Protein AF-A0A1F8KII4-F1 (afdb_monomer)

Mean predicted aligned error: 7.53 Å

Structure (mmCIF, N/CA/C/O backbone):
data_AF-A0A1F8KII4-F1
#
_entry.id   AF-A0A1F8KII4-F1
#
loop_
_atom_site.group_PDB
_atom_site.id
_atom_site.type_symbol
_atom_site.label_atom_id
_atom_site.label_alt_id
_atom_site.label_comp_id
_atom_site.label_asym_id
_atom_site.label_entity_id
_atom_site.label_seq_id
_atom_site.pdbx_PDB_ins_code
_atom_site.Cartn_x
_atom_site.Cartn_y
_atom_site.Cartn_z
_atom_site.occupancy
_atom_site.B_iso_or_equiv
_atom_site.auth_seq_id
_atom_site.auth_comp_id
_atom_site.auth_asym_id
_atom_site.auth_atom_id
_atom_site.pdbx_PDB_model_num
ATOM 1 N N . MET A 1 1 ? 30.057 -8.972 -18.569 1.00 64.25 1 MET A N 1
ATOM 2 C CA . MET A 1 1 ? 29.918 -8.103 -17.374 1.00 64.25 1 MET A CA 1
ATOM 3 C C . MET A 1 1 ? 29.008 -6.895 -17.615 1.00 64.25 1 MET A C 1
ATOM 5 O O . MET A 1 1 ? 28.007 -6.794 -16.924 1.00 64.25 1 MET A O 1
ATOM 9 N N . LYS A 1 2 ? 29.261 -6.031 -18.614 1.00 75.44 2 LYS A N 1
ATOM 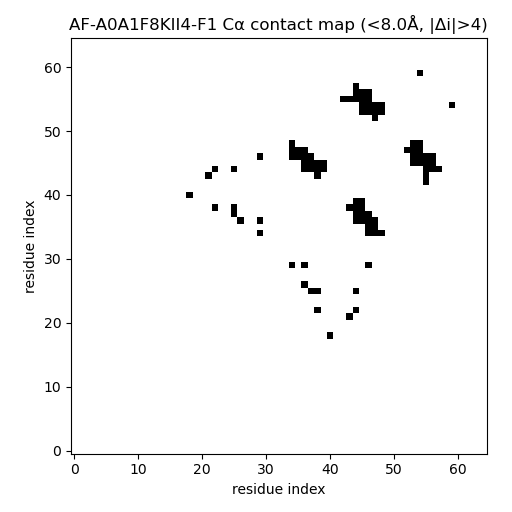10 C CA . LYS A 1 2 ? 28.432 -4.826 -18.873 1.00 75.44 2 LYS A CA 1
ATOM 11 C C . LYS A 1 2 ? 26.944 -5.113 -19.169 1.00 75.44 2 LYS A C 1
ATOM 13 O O . LYS A 1 2 ? 26.084 -4.421 -18.648 1.00 75.44 2 LYS A O 1
ATOM 18 N N . ALA A 1 3 ? 26.636 -6.166 -19.932 1.00 81.00 3 ALA A N 1
ATOM 19 C CA . ALA A 1 3 ? 25.251 -6.540 -20.258 1.00 81.00 3 ALA A CA 1
ATOM 20 C C . ALA A 1 3 ? 24.442 -7.037 -19.043 1.00 81.00 3 ALA A C 1
ATOM 22 O O . ALA A 1 3 ? 23.263 -6.731 -18.922 1.00 81.00 3 ALA A O 1
ATOM 23 N N . ILE A 1 4 ? 25.089 -7.747 -18.112 1.00 87.00 4 ILE A N 1
ATOM 24 C CA . ILE A 1 4 ? 24.461 -8.223 -16.866 1.00 87.00 4 ILE A CA 1
ATOM 25 C C . ILE A 1 4 ? 24.121 -7.031 -15.967 1.00 87.00 4 ILE A C 1
ATOM 27 O O . ILE A 1 4 ? 23.049 -6.990 -15.372 1.00 87.00 4 ILE A O 1
ATOM 31 N N . LEU A 1 5 ? 25.008 -6.032 -15.917 1.00 86.75 5 LEU A N 1
ATOM 32 C CA . LEU A 1 5 ? 24.773 -4.805 -15.162 1.00 86.75 5 LEU A CA 1
ATOM 33 C C . LEU A 1 5 ? 23.561 -4.033 -15.710 1.00 86.75 5 LEU A C 1
ATOM 35 O O . LEU A 1 5 ? 22.696 -3.626 -14.943 1.00 86.75 5 LEU A O 1
ATOM 39 N N . LEU A 1 6 ? 23.468 -3.887 -17.038 1.00 87.31 6 LEU A N 1
ATOM 40 C CA . LEU A 1 6 ? 22.331 -3.231 -17.695 1.00 87.31 6 LEU A CA 1
ATOM 41 C C . LEU A 1 6 ? 21.017 -3.983 -17.459 1.00 87.31 6 LEU A C 1
ATOM 43 O O . LEU A 1 6 ? 19.994 -3.355 -17.199 1.00 87.31 6 LEU A O 1
ATOM 47 N N . PHE A 1 7 ? 21.052 -5.316 -17.493 1.00 90.06 7 PHE A N 1
ATOM 48 C CA . PHE A 1 7 ? 19.888 -6.144 -17.189 1.00 90.06 7 PHE A CA 1
ATOM 49 C C . PHE A 1 7 ? 19.407 -5.948 -15.744 1.00 90.06 7 PHE A C 1
ATOM 51 O O . PHE A 1 7 ? 18.225 -5.695 -15.523 1.00 90.06 7 PHE A O 1
ATOM 58 N N . LEU A 1 8 ? 20.316 -5.989 -14.764 1.00 88.94 8 LEU A N 1
ATOM 59 C CA . LEU A 1 8 ? 19.975 -5.779 -13.353 1.00 88.94 8 LEU A CA 1
ATOM 60 C C . LEU A 1 8 ? 19.383 -4.389 -13.099 1.00 88.94 8 LEU A C 1
ATOM 62 O O . LEU A 1 8 ? 18.383 -4.277 -12.393 1.00 88.94 8 LEU A O 1
ATOM 66 N N . VAL A 1 9 ? 19.953 -3.343 -13.707 1.00 89.31 9 VAL A N 1
ATOM 67 C CA . VAL A 1 9 ? 19.415 -1.976 -13.617 1.00 89.31 9 VAL A CA 1
ATOM 68 C C . VAL A 1 9 ? 18.021 -1.893 -14.244 1.00 89.31 9 VAL A C 1
ATOM 70 O O . VAL A 1 9 ? 17.121 -1.310 -13.644 1.00 89.31 9 VAL A O 1
ATOM 73 N N . GLY A 1 10 ? 17.812 -2.522 -15.404 1.00 88.06 10 GLY A N 1
ATOM 74 C CA . GLY A 1 10 ? 16.501 -2.578 -16.053 1.00 88.06 10 GLY A CA 1
ATOM 75 C C . GLY A 1 10 ? 15.434 -3.242 -15.178 1.00 88.06 10 GLY A C 1
ATOM 76 O O . GLY A 1 10 ? 14.345 -2.696 -15.015 1.00 88.06 10 GLY A O 1
ATOM 77 N N . VAL A 1 11 ? 15.760 -4.374 -14.545 1.00 87.38 11 VAL A N 1
ATOM 78 C CA . VAL A 1 11 ? 14.851 -5.067 -13.614 1.00 87.38 11 VAL A CA 1
ATOM 79 C C . VAL A 1 11 ? 14.519 -4.191 -12.402 1.00 87.38 11 VAL A C 1
ATOM 81 O O . VAL A 1 11 ? 13.360 -4.122 -11.998 1.00 87.38 11 VAL A O 1
ATOM 84 N N . LEU A 1 12 ? 15.506 -3.480 -11.854 1.00 85.44 12 LEU A N 1
ATOM 85 C CA . LEU A 1 12 ? 15.323 -2.574 -10.714 1.00 85.44 12 LEU A CA 1
ATOM 86 C C . LEU A 1 12 ? 14.378 -1.411 -11.042 1.00 85.44 12 LEU A C 1
ATOM 88 O O . LEU A 1 12 ? 13.519 -1.061 -10.229 1.00 85.44 12 LEU A O 1
ATOM 92 N N . ILE A 1 13 ? 14.504 -0.843 -12.244 1.00 85.62 13 ILE A N 1
ATOM 93 C CA . ILE A 1 13 ? 13.620 0.223 -12.735 1.00 85.62 13 ILE A CA 1
ATOM 94 C C . ILE A 1 13 ? 12.187 -0.299 -12.897 1.00 85.62 13 ILE A C 1
ATOM 96 O O . ILE A 1 13 ? 11.243 0.338 -12.436 1.00 85.62 13 ILE A O 1
ATOM 100 N N . LEU A 1 14 ? 12.005 -1.482 -13.489 1.00 84.50 14 LEU A N 1
ATOM 101 C CA . LEU A 1 14 ? 10.674 -2.078 -13.649 1.00 84.50 14 LEU A CA 1
ATOM 102 C C . LEU A 1 14 ? 10.009 -2.368 -12.295 1.00 84.50 14 LEU A C 1
ATOM 104 O O . LEU A 1 14 ? 8.827 -2.071 -12.113 1.00 84.50 14 LEU A O 1
ATOM 108 N N . PHE A 1 15 ? 10.772 -2.877 -11.325 1.00 82.88 15 PHE A N 1
ATOM 109 C CA . PHE A 1 15 ? 10.284 -3.107 -9.963 1.00 82.88 15 PHE A CA 1
ATOM 110 C C . PHE A 1 15 ? 9.846 -1.814 -9.270 1.00 82.88 15 PHE A C 1
ATOM 112 O O . PHE A 1 15 ? 8.805 -1.781 -8.613 1.00 82.88 15 PHE A O 1
ATOM 119 N N . SER A 1 16 ? 10.620 -0.740 -9.428 1.00 80.38 16 SER A N 1
ATOM 120 C CA . SER A 1 16 ? 10.294 0.550 -8.816 1.00 80.38 16 SER A CA 1
ATOM 121 C C . SER A 1 16 ? 9.073 1.195 -9.472 1.00 80.38 16 SER A C 1
ATOM 123 O O . SER A 1 16 ? 8.191 1.662 -8.756 1.00 80.38 16 SER A O 1
ATOM 125 N N . ILE A 1 17 ? 8.930 1.132 -10.798 1.00 82.75 17 ILE A N 1
ATOM 126 C CA . ILE A 1 17 ? 7.708 1.591 -11.481 1.00 82.75 17 ILE A CA 1
ATOM 127 C C . ILE A 1 17 ? 6.478 0.817 -1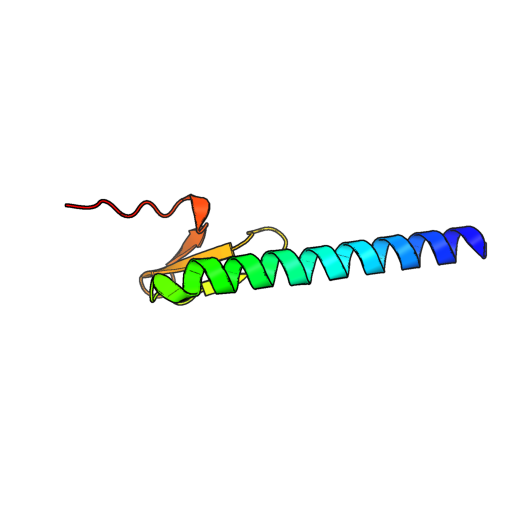0.981 1.00 82.75 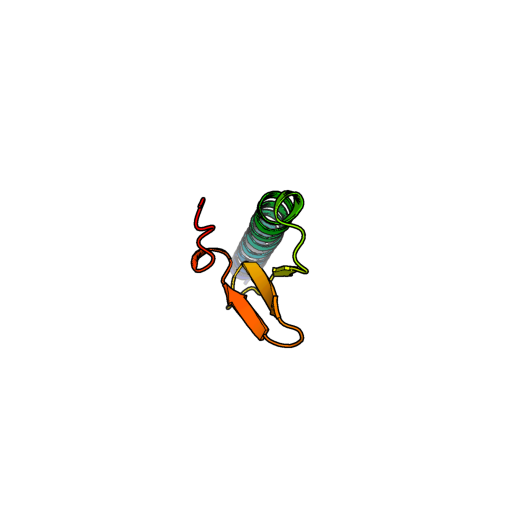17 ILE A C 1
ATOM 129 O O . ILE A 1 17 ? 5.479 1.432 -10.603 1.00 82.75 17 ILE A O 1
ATOM 133 N N . GLY A 1 18 ? 6.562 -0.516 -10.908 1.00 80.94 18 GLY A N 1
ATOM 134 C CA . GLY A 1 18 ? 5.472 -1.350 -10.393 1.00 80.94 18 GLY A CA 1
ATOM 135 C C . GLY A 1 18 ? 5.077 -0.996 -8.955 1.00 80.94 18 GLY A C 1
ATOM 136 O O . GLY A 1 18 ? 3.890 -0.967 -8.629 1.00 80.94 18 GLY A O 1
ATOM 137 N N . TYR A 1 19 ? 6.051 -0.652 -8.108 1.00 82.12 19 TYR A N 1
ATOM 138 C CA . TYR A 1 19 ? 5.801 -0.183 -6.745 1.00 82.12 19 TYR A CA 1
ATOM 139 C C . TYR A 1 19 ? 4.970 1.107 -6.710 1.00 82.12 19 TYR A C 1
ATOM 141 O O . TYR A 1 19 ? 3.960 1.168 -6.006 1.00 82.12 19 TYR A O 1
ATOM 149 N N . TYR A 1 20 ? 5.360 2.126 -7.482 1.00 82.00 20 TYR A N 1
ATOM 150 C CA . TYR A 1 20 ? 4.652 3.411 -7.497 1.00 82.00 20 TYR A CA 1
ATOM 151 C C . TYR A 1 20 ? 3.235 3.295 -8.057 1.00 82.00 20 TYR A C 1
ATOM 153 O O . TYR A 1 20 ? 2.323 3.916 -7.515 1.00 82.00 20 TYR A O 1
ATOM 161 N N . ILE A 1 21 ? 3.034 2.477 -9.095 1.00 83.56 21 ILE A N 1
ATOM 162 C CA . ILE A 1 21 ? 1.703 2.244 -9.669 1.00 83.56 21 ILE A CA 1
ATOM 163 C C . ILE A 1 21 ? 0.787 1.591 -8.631 1.00 83.56 21 ILE A C 1
ATOM 165 O O . ILE A 1 21 ? -0.299 2.102 -8.367 1.00 83.56 21 ILE A O 1
ATOM 169 N N . ASN A 1 22 ? 1.230 0.504 -7.996 1.00 82.81 22 ASN A N 1
ATOM 170 C CA . ASN A 1 22 ? 0.415 -0.199 -7.003 1.00 82.81 22 ASN A CA 1
ATOM 171 C C . ASN A 1 22 ? 0.111 0.671 -5.778 1.00 82.81 22 ASN A C 1
ATOM 173 O O . ASN A 1 22 ? -1.006 0.630 -5.257 1.00 82.81 22 ASN A O 1
ATOM 177 N N . LYS A 1 23 ? 1.068 1.503 -5.352 1.00 83.56 23 LYS A N 1
ATOM 178 C CA . LYS A 1 23 ? 0.833 2.488 -4.297 1.00 83.56 23 LYS A CA 1
ATOM 179 C C . LYS A 1 23 ? -0.212 3.527 -4.716 1.00 83.56 23 LYS A C 1
ATOM 181 O O . LYS A 1 23 ? -1.142 3.769 -3.959 1.00 83.56 23 LYS A O 1
ATOM 186 N N . GLY A 1 24 ? -0.105 4.091 -5.920 1.00 83.69 24 GLY A N 1
ATOM 187 C CA . GLY A 1 24 ? -1.078 5.067 -6.422 1.00 83.69 24 GLY A CA 1
ATOM 188 C C . GLY A 1 24 ? -2.489 4.488 -6.553 1.00 83.69 24 GLY A C 1
ATOM 189 O O . GLY A 1 24 ? -3.462 5.152 -6.214 1.00 83.69 24 GLY A O 1
ATOM 190 N N . VAL A 1 25 ? -2.609 3.224 -6.973 1.00 84.81 25 VAL 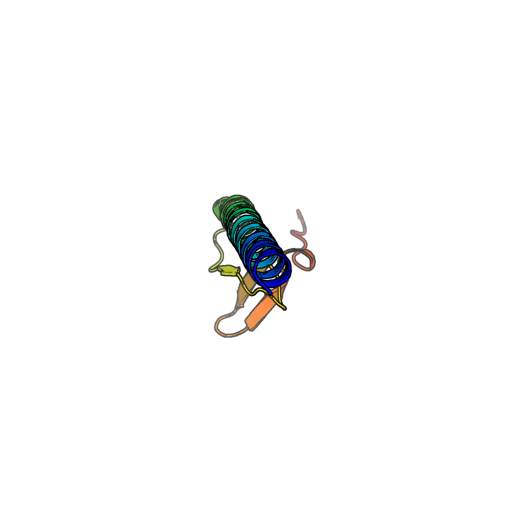A N 1
ATOM 191 C CA . VAL A 1 25 ? -3.894 2.506 -6.999 1.00 84.81 25 VAL A CA 1
ATOM 192 C C . VAL A 1 25 ? -4.443 2.300 -5.587 1.00 84.81 25 VAL A C 1
ATOM 194 O O . VAL A 1 25 ? -5.646 2.441 -5.387 1.00 84.81 25 VAL A O 1
ATOM 197 N N . CYS A 1 26 ? -3.585 1.982 -4.613 1.00 85.56 26 CYS A N 1
ATOM 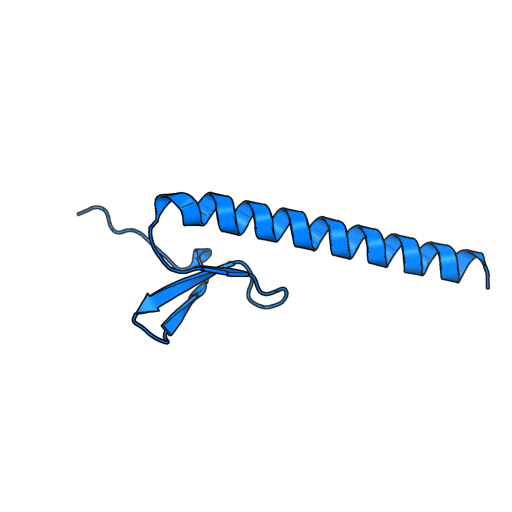198 C CA . CYS A 1 26 ? -3.980 1.884 -3.208 1.00 85.56 26 CYS A CA 1
ATOM 199 C C . CYS A 1 26 ? -4.544 3.217 -2.709 1.00 85.56 26 CYS A C 1
ATOM 201 O O . CYS A 1 26 ? -5.695 3.247 -2.290 1.00 85.56 26 CYS A O 1
ATOM 203 N N . ASP A 1 27 ? -3.782 4.306 -2.861 1.00 85.00 27 ASP A N 1
ATOM 204 C CA . ASP A 1 27 ? -4.187 5.654 -2.448 1.00 85.00 27 ASP A CA 1
ATOM 205 C C . ASP A 1 27 ? -5.515 6.074 -3.108 1.00 85.00 27 ASP A C 1
ATOM 207 O O . ASP A 1 27 ? -6.397 6.614 -2.445 1.00 85.00 27 ASP A O 1
ATOM 211 N N . ALA A 1 28 ? -5.693 5.780 -4.402 1.00 85.06 28 ALA A N 1
ATOM 212 C CA . ALA A 1 28 ? -6.921 6.095 -5.129 1.00 85.06 28 ALA A CA 1
ATOM 213 C C . ALA A 1 28 ? -8.128 5.284 -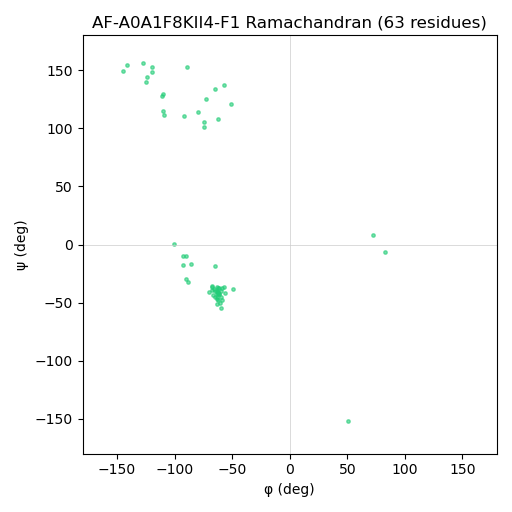4.634 1.00 85.06 28 ALA A C 1
ATOM 215 O O . ALA A 1 28 ? -9.205 5.845 -4.456 1.00 85.06 28 ALA A O 1
ATOM 216 N N . LYS A 1 29 ? -7.965 3.976 -4.390 1.00 82.44 29 LYS A N 1
ATOM 217 C CA . LYS A 1 29 ? -9.058 3.130 -3.889 1.00 82.44 29 LYS A CA 1
ATOM 218 C C . LYS A 1 29 ? -9.457 3.494 -2.461 1.00 82.44 29 LYS A C 1
ATOM 220 O O . LYS A 1 29 ? -10.631 3.388 -2.131 1.00 82.44 29 LYS A O 1
ATOM 225 N N . THR A 1 30 ? -8.500 3.872 -1.614 1.00 84.31 30 THR A N 1
ATOM 226 C CA . THR A 1 30 ? -8.760 4.189 -0.202 1.00 84.31 30 THR A CA 1
ATOM 227 C C . THR A 1 30 ? -9.201 5.630 0.027 1.00 84.31 30 THR A C 1
ATOM 229 O O . THR A 1 30 ? -9.800 5.900 1.068 1.00 84.31 30 THR A O 1
ATOM 232 N N . SER A 1 31 ? -8.982 6.525 -0.946 1.00 81.31 31 SER A N 1
ATOM 233 C CA . SER A 1 31 ? -9.384 7.939 -0.904 1.00 81.31 31 SER A CA 1
ATOM 234 C C . SER A 1 31 ? -10.850 8.142 -0.499 1.00 81.31 31 SER A C 1
ATOM 236 O O . SER A 1 31 ? -11.147 9.052 0.271 1.00 81.31 31 SER A O 1
ATOM 238 N N . ASP A 1 32 ? -11.757 7.279 -0.964 1.00 77.56 32 ASP A N 1
ATOM 239 C CA . ASP A 1 32 ? -13.202 7.428 -0.732 1.00 77.56 32 ASP A CA 1
ATOM 240 C C . ASP A 1 32 ? -13.717 6.677 0.511 1.00 77.56 32 ASP A C 1
ATOM 242 O O . ASP A 1 32 ? -14.863 6.859 0.916 1.00 77.56 32 ASP A O 1
ATOM 246 N N . ILE A 1 33 ? -12.892 5.825 1.133 1.00 77.56 33 ILE A N 1
ATOM 247 C CA . ILE A 1 33 ? -13.326 4.909 2.206 1.00 77.56 33 ILE A CA 1
ATOM 248 C C . ILE A 1 33 ? -13.132 5.528 3.604 1.00 77.56 33 ILE A C 1
ATOM 250 O O . ILE A 1 33 ? -13.717 5.064 4.579 1.00 77.56 33 ILE A O 1
ATOM 254 N N . GLY A 1 34 ? -12.316 6.583 3.724 1.00 80.25 34 GLY A N 1
ATOM 255 C CA . GLY A 1 34 ? -12.123 7.326 4.978 1.00 80.25 34 GLY A CA 1
ATOM 256 C C . GLY A 1 34 ? -11.315 6.600 6.065 1.00 80.25 34 GLY A C 1
ATOM 257 O O . GLY A 1 34 ? -11.231 7.095 7.188 1.00 80.25 34 GLY A O 1
ATOM 258 N N . PHE A 1 35 ? -10.707 5.452 5.756 1.00 84.12 35 PHE A N 1
ATOM 259 C CA . PHE A 1 35 ? -9.802 4.740 6.662 1.00 84.12 35 PHE A CA 1
ATOM 260 C C . PHE A 1 35 ? -8.355 5.202 6.489 1.00 84.12 35 PHE A C 1
ATOM 262 O O . PHE A 1 35 ? -7.939 5.586 5.396 1.00 84.12 35 PHE A O 1
ATOM 269 N N . ALA A 1 36 ? -7.554 5.090 7.552 1.00 86.81 36 ALA A N 1
ATOM 270 C CA . ALA A 1 36 ? -6.107 5.169 7.405 1.00 86.81 36 ALA A CA 1
ATOM 271 C C . ALA A 1 36 ? -5.625 3.975 6.567 1.00 86.81 36 ALA A C 1
ATOM 273 O O . ALA A 1 36 ? -6.027 2.833 6.803 1.00 86.81 36 ALA A O 1
ATOM 274 N N . HIS A 1 37 ? -4.763 4.224 5.584 1.00 88.94 37 HIS A N 1
ATOM 275 C CA . HIS A 1 37 ? -4.243 3.183 4.702 1.00 88.94 37 HIS A CA 1
ATOM 276 C C . HIS A 1 37 ? -2.720 3.185 4.648 1.00 88.94 37 HIS A C 1
ATOM 278 O O . HIS A 1 37 ? -2.050 4.183 4.916 1.00 88.94 37 HIS A O 1
ATOM 284 N N . ARG A 1 38 ? -2.160 2.031 4.292 1.00 88.75 38 ARG A N 1
ATOM 285 C CA . ARG A 1 38 ? -0.727 1.852 4.068 1.00 88.75 38 ARG A CA 1
ATOM 286 C C . ARG A 1 38 ? -0.489 0.866 2.936 1.00 88.75 38 ARG A C 1
ATOM 288 O O . ARG A 1 38 ? -1.253 -0.074 2.741 1.00 88.75 38 ARG A O 1
ATOM 295 N N . PHE A 1 39 ? 0.611 1.058 2.221 1.00 85.38 39 PHE A N 1
ATOM 296 C CA . PHE A 1 39 ? 1.038 0.160 1.157 1.00 85.38 39 PHE A CA 1
ATOM 297 C C . PHE A 1 39 ? 2.295 -0.605 1.578 1.00 85.38 39 PHE A C 1
ATOM 299 O O . PHE A 1 39 ? 3.274 -0.001 2.019 1.00 85.38 39 PHE A O 1
ATOM 306 N N . SER A 1 40 ? 2.275 -1.929 1.430 1.00 81.75 40 SER A N 1
ATOM 307 C CA . SER A 1 40 ? 3.430 -2.806 1.639 1.00 81.75 40 SER A CA 1
ATOM 308 C C . SER A 1 40 ? 3.678 -3.652 0.39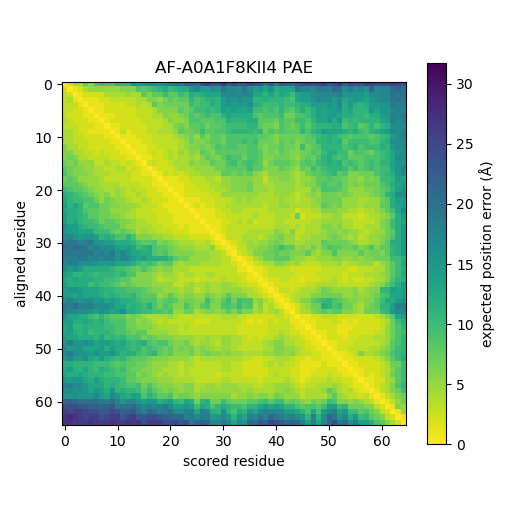5 1.00 81.75 40 SER A C 1
ATOM 310 O O . SER A 1 40 ? 2.740 -4.174 -0.194 1.00 81.75 40 SER A O 1
ATOM 312 N N . ILE A 1 41 ? 4.945 -3.852 0.023 1.00 72.50 41 ILE A N 1
ATOM 313 C CA . ILE A 1 41 ? 5.326 -4.663 -1.149 1.00 72.50 41 ILE A CA 1
ATOM 314 C C . ILE A 1 41 ? 4.863 -6.118 -1.004 1.00 72.50 41 ILE A C 1
ATOM 316 O O . ILE A 1 41 ? 4.450 -6.731 -1.980 1.00 72.50 41 ILE A O 1
ATOM 320 N N . MET A 1 42 ? 4.922 -6.670 0.212 1.00 74.12 42 MET A N 1
ATOM 321 C CA . MET A 1 42 ? 4.472 -8.040 0.500 1.00 74.12 42 MET A CA 1
ATOM 322 C C . MET A 1 42 ? 2.994 -8.117 0.893 1.00 74.12 42 MET A C 1
ATOM 324 O O . MET A 1 42 ? 2.363 -9.145 0.682 1.00 74.12 42 MET A O 1
ATOM 328 N N . GLY A 1 43 ? 2.459 -7.063 1.513 1.00 69.31 43 GLY A N 1
ATOM 329 C CA . GLY A 1 43 ? 1.105 -7.050 2.078 1.00 69.31 43 GLY A CA 1
ATOM 330 C C . GLY A 1 43 ? 0.056 -6.353 1.214 1.00 69.31 43 GLY A C 1
ATOM 331 O O . GLY A 1 43 ? -1.094 -6.272 1.642 1.00 69.31 43 GLY A O 1
ATOM 332 N N . ASN A 1 44 ? 0.453 -5.836 0.046 1.00 83.62 44 ASN A N 1
ATOM 333 C CA . ASN A 1 44 ? -0.328 -4.954 -0.821 1.00 83.62 44 ASN A CA 1
ATOM 334 C C . ASN A 1 44 ? -0.924 -3.754 -0.058 1.00 83.62 44 ASN A C 1
ATOM 336 O O . ASN A 1 44 ? -0.336 -3.247 0.904 1.00 83.62 44 ASN A O 1
ATOM 340 N N . CYS A 1 45 ? -2.058 -3.247 -0.541 1.00 89.00 45 CYS A N 1
ATOM 341 C CA . CYS A 1 45 ? -2.812 -2.171 0.083 1.00 89.00 45 CYS A CA 1
ATOM 342 C C . CYS A 1 45 ? -3.524 -2.685 1.337 1.00 89.00 45 CYS A C 1
ATOM 344 O O . CYS A 1 45 ? -4.282 -3.654 1.270 1.00 89.00 45 CYS A O 1
ATOM 346 N N . GLN A 1 46 ? -3.293 -2.033 2.471 1.00 90.56 46 GLN A N 1
ATOM 347 C CA . GLN A 1 46 ? -3.909 -2.362 3.750 1.00 90.56 46 GLN A CA 1
ATOM 348 C C . GLN A 1 46 ? -4.630 -1.142 4.304 1.00 90.56 46 GLN A C 1
ATOM 350 O O . GLN A 1 46 ? -4.135 -0.021 4.183 1.00 90.56 46 GLN A O 1
ATOM 355 N N . ILE A 1 47 ? -5.761 -1.377 4.954 1.00 90.44 47 ILE A N 1
ATOM 356 C CA . ILE A 1 47 ? -6.537 -0.351 5.644 1.00 90.44 47 ILE A CA 1
ATOM 357 C C . ILE A 1 47 ? -6.653 -0.689 7.125 1.00 90.44 47 ILE A C 1
ATOM 359 O O . ILE A 1 47 ? -6.664 -1.861 7.513 1.00 90.44 47 ILE A O 1
ATOM 363 N N . GLU A 1 48 ? -6.724 0.342 7.950 1.00 90.94 48 GLU A N 1
ATOM 364 C CA . GLU A 1 48 ? -6.939 0.225 9.384 1.00 90.94 48 GLU A CA 1
ATOM 365 C C . GLU A 1 48 ? -8.436 0.290 9.685 1.00 90.94 48 GLU A C 1
ATOM 367 O O . GLU A 1 48 ? -9.055 1.337 9.523 1.00 90.94 48 GLU A O 1
ATOM 372 N N . ILE A 1 49 ? -9.021 -0.827 10.119 1.00 87.56 49 ILE A N 1
ATOM 373 C CA . ILE A 1 49 ? -10.456 -0.904 10.454 1.00 87.56 49 ILE A CA 1
ATOM 374 C C . ILE A 1 49 ? -10.740 -0.525 11.910 1.00 87.56 49 ILE A C 1
ATOM 376 O O . ILE A 1 49 ? -11.785 0.042 12.219 1.00 87.56 49 ILE A O 1
ATOM 380 N N . THR A 1 50 ? -9.803 -0.828 12.807 1.00 87.12 50 THR A N 1
ATOM 381 C CA . THR A 1 50 ? -9.804 -0.415 14.215 1.00 87.12 50 THR A CA 1
ATOM 382 C C . THR A 1 50 ? -8.372 -0.064 14.615 1.00 87.12 50 THR A C 1
ATOM 384 O O . THR A 1 50 ? -7.454 -0.631 14.022 1.00 87.12 50 THR A O 1
ATOM 387 N N . PRO A 1 51 ? -8.143 0.795 15.624 1.00 90.00 51 PRO A N 1
ATOM 388 C CA . PRO A 1 51 ? -6.794 1.213 16.006 1.00 90.00 51 PRO A CA 1
ATOM 389 C C . PRO A 1 51 ? -5.847 0.022 16.227 1.00 90.00 51 PRO A C 1
ATOM 391 O O . PRO A 1 51 ? -6.115 -0.852 17.052 1.00 90.00 51 PRO A O 1
ATOM 394 N N . GLY A 1 52 ? -4.757 -0.031 15.464 1.00 89.06 52 GLY A N 1
ATOM 395 C CA . GLY A 1 52 ? -3.758 -1.102 15.480 1.00 89.06 52 GLY A CA 1
ATOM 396 C C . GLY A 1 52 ? -4.097 -2.341 14.641 1.00 89.06 52 GLY A C 1
ATOM 397 O O . GLY A 1 52 ? -3.232 -3.204 14.477 1.00 89.06 52 GLY A O 1
ATOM 398 N N . HIS A 1 53 ? -5.300 -2.441 14.072 1.00 89.12 53 HIS A N 1
ATOM 399 C CA . HIS A 1 53 ? -5.745 -3.599 13.299 1.00 89.12 53 HIS A CA 1
ATOM 400 C C . HIS A 1 53 ? -5.836 -3.276 11.808 1.00 89.12 53 HIS A C 1
ATOM 402 O O 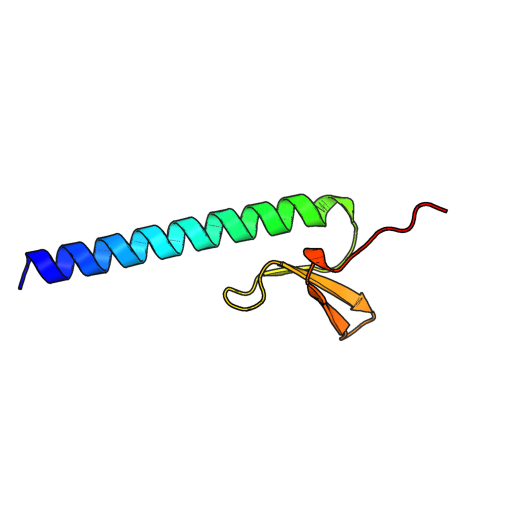. HIS A 1 53 ? -6.712 -2.544 11.347 1.00 89.12 53 HIS A O 1
ATOM 408 N N . TRP A 1 54 ? -4.928 -3.891 11.056 1.00 89.62 54 TRP A N 1
ATOM 409 C CA . TRP A 1 54 ? -4.765 -3.680 9.627 1.00 89.62 54 TRP A CA 1
ATOM 410 C C . TRP A 1 54 ? -5.193 -4.919 8.859 1.00 89.62 54 TRP A C 1
ATOM 412 O O . TRP A 1 54 ? -4.684 -6.011 9.121 1.00 89.62 54 TRP A O 1
ATOM 422 N N . ILE A 1 55 ? -6.067 -4.734 7.876 1.00 88.75 55 ILE A N 1
ATOM 423 C CA . ILE A 1 55 ? -6.488 -5.797 6.965 1.00 88.75 55 ILE A CA 1
ATOM 424 C C . ILE A 1 55 ? -6.137 -5.425 5.521 1.00 88.75 55 ILE A C 1
ATOM 426 O O . ILE A 1 55 ? -6.067 -4.238 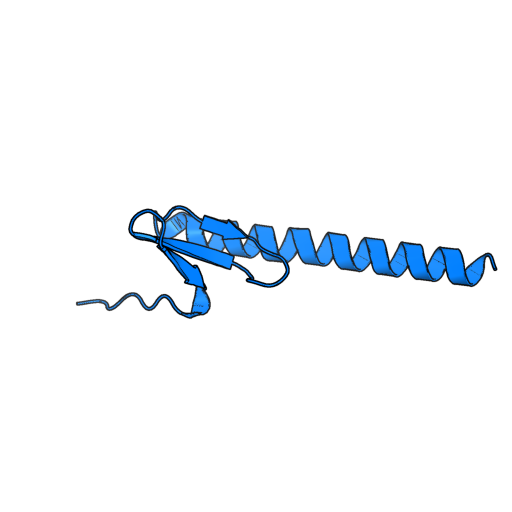5.196 1.00 88.75 55 ILE A O 1
ATOM 430 N N . PRO A 1 56 ? -5.910 -6.407 4.634 1.00 89.00 56 PRO A N 1
ATOM 431 C CA . PRO A 1 56 ? -5.826 -6.148 3.203 1.00 89.00 56 PRO A CA 1
ATOM 432 C C . PRO A 1 56 ? -7.110 -5.485 2.705 1.00 89.00 56 PRO A C 1
ATOM 434 O O . PRO A 1 56 ? -8.205 -5.920 3.065 1.00 89.00 56 PRO A O 1
ATOM 437 N N . LEU A 1 57 ? -6.980 -4.469 1.852 1.00 85.31 57 LEU A N 1
ATOM 438 C CA . LEU A 1 57 ? -8.128 -3.781 1.262 1.00 85.31 57 LEU A CA 1
ATOM 439 C C . LEU A 1 57 ? -9.043 -4.752 0.501 1.00 85.31 57 LEU A C 1
ATOM 441 O O . LEU A 1 57 ? -10.257 -4.625 0.571 1.00 85.31 57 LEU A O 1
ATOM 445 N N . ASP A 1 58 ? -8.475 -5.755 -0.171 1.00 82.44 58 ASP A N 1
ATOM 446 C CA . ASP A 1 58 ? -9.244 -6.753 -0.926 1.00 82.44 58 ASP A CA 1
ATOM 447 C C . ASP A 1 58 ? -10.138 -7.631 -0.026 1.00 82.44 58 ASP A C 1
ATOM 449 O O . ASP A 1 58 ? -11.096 -8.236 -0.503 1.00 82.44 58 ASP A O 1
ATOM 453 N N . ASN A 1 59 ? -9.853 -7.677 1.282 1.00 82.56 59 ASN A N 1
ATOM 454 C CA . ASN A 1 59 ? -10.672 -8.377 2.273 1.00 82.56 59 ASN A CA 1
ATOM 455 C C . ASN A 1 59 ? -11.756 -7.474 2.883 1.00 82.56 59 ASN A C 1
ATOM 457 O O . ASN A 1 59 ? -12.611 -7.963 3.623 1.00 82.56 59 ASN A O 1
ATOM 461 N N . TYR A 1 60 ? -11.716 -6.166 2.621 1.00 80.00 60 TYR A N 1
ATOM 462 C CA . TYR A 1 60 ? -12.732 -5.238 3.092 1.00 80.00 60 TYR A CA 1
ATOM 463 C C . TYR A 1 60 ? -13.967 -5.323 2.194 1.00 80.00 60 TYR A C 1
ATOM 465 O O . TYR A 1 60 ? -13.930 -4.954 1.022 1.00 80.00 60 TYR A O 1
ATOM 473 N N . TYR A 1 61 ? -15.076 -5.802 2.756 1.00 73.06 61 TYR A N 1
ATOM 474 C CA . TYR A 1 61 ? -16.377 -5.815 2.095 1.00 73.06 61 TYR A CA 1
ATOM 475 C C . TYR A 1 61 ? -17.292 -4.809 2.787 1.00 73.06 61 TYR A C 1
ATOM 477 O O . TYR A 1 61 ? -17.639 -4.977 3.957 1.00 73.06 61 TYR A O 1
ATOM 485 N N . PHE A 1 62 ? -17.692 -3.762 2.068 1.00 67.00 62 PHE A N 1
ATOM 486 C CA . PHE A 1 62 ? -18.710 -2.839 2.552 1.00 67.00 62 PHE A CA 1
ATOM 487 C C . PHE A 1 62 ? -20.073 -3.536 2.449 1.00 67.00 62 PHE A C 1
ATOM 489 O O . PHE A 1 62 ? -20.597 -3.720 1.351 1.00 67.00 62 PHE A O 1
ATOM 496 N N . GLN A 1 63 ? -20.643 -3.972 3.575 1.00 53.78 63 GLN A N 1
ATOM 497 C CA . GLN A 1 63 ? -22.035 -4.417 3.588 1.00 53.78 63 GLN A CA 1
ATOM 498 C C . GLN A 1 63 ? -22.936 -3.182 3.502 1.00 53.78 63 GLN A C 1
ATOM 500 O O . GLN A 1 63 ? -23.127 -2.484 4.494 1.00 53.78 63 GLN A O 1
ATOM 505 N N . GLN A 1 64 ? -23.467 -2.899 2.309 1.00 45.41 64 GLN A N 1
ATOM 506 C CA . GLN A 1 64 ? -24.615 -2.003 2.169 1.00 45.41 64 GLN A CA 1
ATOM 507 C C . GLN A 1 64 ? -25.797 -2.639 2.914 1.00 45.41 64 GLN A C 1
ATOM 509 O O . GLN A 1 64 ? -26.314 -3.667 2.476 1.00 45.41 64 GLN A O 1
ATOM 514 N N . GLN A 1 65 ? -26.157 -2.061 4.062 1.00 38.53 65 GLN A N 1
ATOM 515 C CA . GLN A 1 65 ? -27.447 -2.281 4.719 1.00 38.53 65 GLN A CA 1
ATOM 516 C C . GLN A 1 65 ? -28.503 -1.365 4.110 1.00 38.53 65 GLN A C 1
ATOM 518 O O . GLN A 1 65 ? -28.155 -0.200 3.804 1.00 38.53 65 GLN A O 1
#

Foldseek 3Di:
DVVVVVVVVVVVVVVVVVQVVQVVVLCVVCVPVPFDWDADPVQGIWTDPDVPDIDHPVPDDDPDD

Sequence (65 aa):
MKAILLFLVGVLILFSIGYYINKGVCDAKTSDIGFAHRFSIMGNCQIEITPGHWIPLDNYYFQQQ

pLDDT: mean 81.91, std 9.8, range [38.53, 90.94]

Radius of gyration: 16.49 Å; Cα contacts (8 Å, |Δi|>4): 47; chains: 1; bounding box: 57×16×36 Å

Nearest PDB structures (foldseek):
  7ai7-assembly1_B  TM=4.785E-01  e=9.032E+00  Escherichia coli K-12

Solvent-accessible surface area (backbone atoms only — not comparable to full-atom values): 3968 Å² total; per-residue (Å²): 112,72,68,60,53,53,50,53,52,51,52,52,51,54,51,51,52,53,50,53,53,56,42,51,52,36,54,60,67,42,65,82,70,78,49,60,69,50,73,38,96,89,62,42,41,26,31,41,84,46,96,94,42,73,43,44,47,92,76,63,75,86,78,87,126

Secondary structure (DSSP, 8-state):
-HHHHHHHHHHHHHHHHHHHHHHHHHHHHHTTT-S-EEEETTTEEEEEEETTEEEEGGG------